Protein AF-A0A838EI82-F1 (afdb_monomer_lite)

Foldseek 3Di:
DPPVVVVVVVVVVVVVVVVVVVVLVVQLVVVLVVLLVVLLVVLVVVCVVVVHDDDPVSSCLNSVLLSVLLVVQLVVLPLSPPVQVVPVVSNVVSSLVSLVRSLVSSQVSNCVSVVHRDDPVVSVSSSPD

pLDDT: mean 81.93, std 7.95, range [59.81, 92.75]

Secondary structure (DSSP, 8-state):
-HHHHHHHHHHHHHHHHHHHHHHHHHHHHHHHHHHHHHHHHHHHHHHHHTT----HHHHHHHHHHHHHHHHHHHHHHTTT-HHHHTSHHHHHHHHHHHHHHHHHHHHHHHHHHHTSPPPHHHHHHHHH-

Radius of gyration: 20.58 Å; chains: 1; bounding box: 43×40×64 Å

Structure (mmCIF, N/CA/C/O backbone):
data_AF-A0A838EI82-F1
#
_entry.id   AF-A0A838EI82-F1
#
loop_
_atom_site.group_PDB
_atom_site.id
_atom_site.type_symbol
_atom_site.label_atom_id
_atom_site.label_alt_id
_atom_site.label_comp_id
_atom_site.label_asym_id
_atom_site.label_entity_id
_atom_site.label_seq_id
_atom_site.pdbx_PDB_ins_code
_atom_site.Cartn_x
_atom_site.Cartn_y
_atom_site.Cartn_z
_atom_site.occupancy
_atom_site.B_iso_or_equiv
_atom_site.auth_seq_id
_atom_site.auth_comp_id
_atom_site.auth_asym_id
_atom_site.auth_atom_id
_atom_site.pdbx_PDB_model_num
ATOM 1 N N . MET A 1 1 ? -25.948 26.285 43.996 1.00 59.81 1 MET A N 1
ATOM 2 C CA . MET A 1 1 ? -24.760 25.406 43.900 1.00 59.81 1 MET A CA 1
ATOM 3 C C . MET A 1 1 ? -24.617 24.794 42.498 1.00 59.81 1 MET A C 1
ATOM 5 O O . MET A 1 1 ? -23.495 24.550 42.087 1.00 59.81 1 MET A O 1
ATOM 9 N N . ASP A 1 2 ? -25.699 24.706 41.714 1.00 65.62 2 ASP A N 1
ATOM 10 C CA . ASP A 1 2 ? -25.776 24.092 40.373 1.00 65.62 2 ASP A CA 1
ATOM 11 C C . ASP A 1 2 ? -24.905 24.636 39.230 1.00 65.62 2 ASP A C 1
ATOM 13 O O . ASP A 1 2 ? -24.479 23.872 38.365 1.00 65.62 2 ASP A O 1
ATOM 17 N N . ILE A 1 3 ? -24.651 25.947 39.149 1.00 66.12 3 ILE A N 1
ATOM 18 C CA . ILE A 1 3 ? -24.026 26.512 37.934 1.00 66.12 3 ILE A CA 1
ATOM 19 C C . ILE A 1 3 ? -22.547 26.111 37.834 1.00 66.12 3 ILE A C 1
ATOM 21 O O . ILE A 1 3 ? -22.063 25.790 36.750 1.00 66.12 3 ILE A O 1
ATOM 25 N N . LYS A 1 4 ? -21.825 26.064 38.960 1.00 68.44 4 LYS A N 1
ATOM 26 C CA . LYS A 1 4 ? -20.389 25.736 38.986 1.00 68.44 4 LYS A CA 1
ATOM 27 C C . LYS A 1 4 ? -20.124 24.264 38.648 1.00 68.44 4 LYS A C 1
ATOM 29 O O . LYS A 1 4 ? -19.148 23.965 37.963 1.00 68.44 4 LYS A O 1
ATOM 34 N N . GLU A 1 5 ? -21.022 23.376 39.065 1.00 67.06 5 GLU A N 1
ATOM 35 C CA . GLU A 1 5 ? -20.968 21.937 38.786 1.00 67.06 5 GLU A CA 1
ATOM 36 C C . GLU A 1 5 ? -21.244 21.662 37.302 1.00 67.06 5 GLU A C 1
ATOM 38 O O . GLU A 1 5 ? -20.398 21.109 36.601 1.00 67.06 5 GLU A O 1
ATOM 43 N N . ARG A 1 6 ? -22.329 22.236 36.762 1.00 65.94 6 ARG A N 1
ATOM 44 C CA . ARG A 1 6 ? -22.697 22.101 35.343 1.00 65.94 6 ARG A CA 1
ATOM 45 C C . ARG A 1 6 ? -21.625 22.646 34.390 1.00 65.94 6 ARG A C 1
ATOM 47 O O . ARG A 1 6 ? -21.412 22.103 33.304 1.00 65.94 6 ARG A O 1
ATOM 54 N N . THR A 1 7 ? -20.933 23.714 34.788 1.00 71.38 7 THR A N 1
ATOM 55 C CA . THR A 1 7 ? -19.839 24.295 33.991 1.00 71.38 7 THR A CA 1
ATOM 56 C C . THR A 1 7 ? -18.594 23.404 34.023 1.00 71.38 7 THR A C 1
ATOM 58 O O . THR A 1 7 ? -17.952 23.215 32.992 1.00 71.38 7 THR A O 1
ATOM 61 N N . SER A 1 8 ? -18.288 22.803 35.177 1.00 72.19 8 SER A N 1
ATOM 62 C CA . SER A 1 8 ? -17.149 21.890 35.343 1.00 72.19 8 SER A CA 1
ATOM 63 C C . SER A 1 8 ? -17.344 20.590 34.558 1.00 72.19 8 SER A C 1
ATOM 65 O O . SER A 1 8 ? -16.423 20.158 33.864 1.00 72.19 8 SER A O 1
ATOM 67 N N . ASP A 1 9 ? -18.559 20.038 34.558 1.00 70.00 9 ASP A N 1
ATOM 68 C CA . ASP A 1 9 ? -18.904 18.849 33.768 1.00 70.00 9 ASP A CA 1
ATOM 69 C C . ASP A 1 9 ? -18.816 19.118 32.264 1.00 70.00 9 ASP A C 1
ATOM 71 O O . ASP A 1 9 ? -18.255 18.323 31.510 1.00 70.00 9 ASP A O 1
ATOM 75 N N . THR A 1 10 ? -19.301 20.279 31.815 1.00 71.19 10 THR A N 1
ATOM 76 C CA . THR A 1 10 ? -19.267 20.658 30.393 1.00 71.19 10 THR A CA 1
ATOM 77 C C . THR A 1 10 ? -17.834 20.867 29.892 1.00 71.19 10 THR A C 1
ATOM 79 O O . THR A 1 10 ? -17.506 20.481 28.767 1.00 71.19 10 THR A O 1
ATOM 82 N N . ILE A 1 11 ? -16.964 21.456 30.720 1.00 72.06 11 ILE A N 1
ATOM 83 C CA . ILE A 1 11 ? -15.546 21.656 30.390 1.00 72.06 11 ILE A CA 1
ATOM 84 C C . ILE A 1 11 ? -14.804 20.315 30.402 1.00 72.06 11 ILE A C 1
ATOM 86 O O . ILE A 1 11 ? -14.135 19.996 29.423 1.00 72.06 11 ILE A O 1
ATOM 90 N N . SER A 1 12 ? -14.980 19.492 31.440 1.00 69.62 12 SER A N 1
ATOM 91 C CA . SER A 1 12 ? -14.361 18.162 31.542 1.00 69.62 12 SER A CA 1
ATOM 92 C C . SER A 1 12 ? -14.740 17.257 30.360 1.00 69.62 12 SER A C 1
ATOM 94 O O . SER A 1 12 ? -13.883 16.624 29.733 1.00 69.62 12 SER A O 1
ATOM 96 N N . HIS A 1 13 ? -16.016 17.271 29.964 1.00 63.19 13 HIS A N 1
ATOM 97 C CA . HIS A 1 13 ? -16.500 16.489 28.830 1.00 63.19 13 HIS A CA 1
ATOM 98 C C . HIS A 1 13 ? -15.952 16.996 27.483 1.00 63.19 13 HIS A C 1
ATOM 100 O O . HIS A 1 13 ? -15.732 16.190 26.578 1.00 63.19 13 HIS A O 1
ATOM 106 N N . ARG A 1 14 ? -15.684 18.303 27.324 1.00 70.75 14 ARG A N 1
ATOM 107 C CA . ARG A 1 14 ? -15.021 18.859 26.124 1.00 70.75 14 ARG A CA 1
ATOM 108 C C . ARG A 1 14 ? -13.531 18.529 26.067 1.00 70.75 14 ARG A C 1
ATOM 110 O O . ARG A 1 14 ? -13.041 18.176 24.997 1.00 70.75 14 ARG A O 1
ATOM 117 N N . THR A 1 15 ? -12.823 18.607 27.190 1.00 69.69 15 THR A N 1
ATOM 118 C CA . THR A 1 15 ? -11.382 18.321 27.243 1.00 69.69 15 THR A CA 1
ATOM 119 C C . THR A 1 15 ? -11.103 16.850 26.933 1.00 69.69 15 THR A C 1
ATOM 121 O O . THR A 1 15 ? -10.288 16.538 26.067 1.00 69.69 15 THR A O 1
ATOM 124 N N . THR A 1 16 ? -11.864 15.940 27.547 1.00 68.62 16 THR A N 1
ATOM 125 C CA . THR A 1 16 ? -11.720 14.489 27.334 1.00 68.62 16 THR A CA 1
ATOM 126 C C . THR A 1 16 ? -12.065 14.057 25.907 1.00 68.62 16 THR A C 1
ATOM 128 O O . THR A 1 16 ? -11.361 13.230 25.325 1.00 68.62 16 THR A O 1
ATOM 131 N N . SER A 1 17 ? -13.108 14.635 25.300 1.00 67.94 17 SER A N 1
ATOM 132 C CA . SER A 1 17 ? -13.490 14.312 23.918 1.00 67.94 17 SER A CA 1
ATOM 133 C C . SER A 1 17 ? -12.526 14.895 22.874 1.00 67.94 17 SER A C 1
ATOM 135 O O . SER A 1 17 ? -12.234 14.215 21.887 1.00 67.94 17 SER A O 1
ATOM 137 N N . GLY A 1 18 ? -11.966 16.088 23.112 1.00 68.12 18 GLY A N 1
ATOM 138 C CA . GLY A 1 18 ? -10.943 16.698 22.253 1.00 68.12 18 GLY A CA 1
ATOM 139 C C . GLY A 1 18 ? -9.612 15.936 22.256 1.00 68.12 18 GLY A C 1
ATOM 140 O O . GLY A 1 18 ? -9.072 15.628 21.190 1.00 68.12 18 GLY A O 1
ATOM 141 N N . GLU A 1 19 ? -9.111 15.544 23.431 1.00 70.31 19 GLU A N 1
ATOM 142 C CA . GLU A 1 19 ? -7.890 14.729 23.541 1.00 70.31 19 GLU A CA 1
ATOM 143 C C . GLU A 1 19 ? -8.076 13.330 22.939 1.00 70.31 19 GLU A C 1
ATOM 145 O O . GLU A 1 19 ? -7.205 12.837 22.217 1.00 70.31 19 GLU A O 1
ATOM 150 N N . GLN A 1 20 ? -9.237 12.698 23.156 1.00 67.38 20 GLN A N 1
ATOM 151 C CA . GLN A 1 20 ? -9.542 11.394 22.560 1.00 67.38 20 GLN A CA 1
ATOM 152 C C . GLN A 1 20 ? -9.684 11.447 21.032 1.00 67.38 20 GLN A C 1
ATOM 154 O O . GLN A 1 20 ? -9.292 10.481 20.367 1.00 67.38 20 GLN A O 1
ATOM 159 N N . GLN A 1 21 ? -10.214 12.540 20.468 1.00 71.31 21 GLN A N 1
ATOM 160 C CA . GLN A 1 21 ? -10.253 12.756 19.017 1.00 71.31 21 GLN A CA 1
ATOM 161 C C . GLN A 1 21 ? -8.853 12.966 18.436 1.00 71.31 21 GLN A C 1
ATOM 163 O O . GLN A 1 21 ? -8.507 12.300 17.459 1.00 71.31 21 GLN A O 1
ATOM 168 N N . SER A 1 22 ? -8.033 13.820 19.056 1.00 71.19 22 SER A N 1
ATOM 169 C CA . SER A 1 22 ? -6.654 14.086 18.620 1.00 71.19 22 SER A CA 1
ATOM 170 C C . SER A 1 22 ? -5.789 12.819 18.652 1.00 71.19 22 SER A C 1
ATOM 172 O O . SER A 1 22 ? -5.135 12.473 17.665 1.00 71.19 22 SER A O 1
ATOM 174 N N . ALA A 1 23 ? -5.880 12.039 19.735 1.00 74.44 23 ALA A N 1
ATOM 175 C CA . ALA A 1 23 ? -5.196 10.752 19.851 1.00 74.44 23 ALA A CA 1
ATOM 176 C C . ALA A 1 23 ? -5.679 9.731 18.802 1.00 74.44 23 ALA A C 1
ATOM 178 O O . ALA A 1 23 ? -4.894 8.925 18.297 1.00 74.44 23 ALA A O 1
ATOM 179 N N . GLY A 1 24 ? -6.969 9.763 18.446 1.00 77.12 24 GLY A N 1
ATOM 180 C CA . GLY A 1 24 ? -7.531 8.946 17.371 1.00 77.12 24 GLY A CA 1
ATOM 181 C C . GLY A 1 24 ? -6.986 9.326 15.993 1.00 77.12 24 GLY A C 1
ATOM 182 O O . GLY A 1 24 ? -6.577 8.443 15.239 1.00 77.12 24 GLY A O 1
ATOM 183 N N . ALA A 1 25 ? -6.935 10.623 15.687 1.00 81.94 25 ALA A N 1
ATOM 184 C CA . ALA A 1 25 ? -6.428 11.143 14.420 1.00 81.94 25 ALA A CA 1
ATOM 185 C C . ALA A 1 25 ? -4.926 10.871 14.249 1.00 81.94 25 ALA A C 1
ATOM 187 O O . ALA A 1 25 ? -4.526 10.312 13.230 1.00 81.94 25 ALA A O 1
ATOM 188 N N . SER A 1 26 ? -4.114 11.165 15.271 1.00 84.75 26 SER A N 1
ATOM 189 C CA . SER A 1 26 ? -2.665 10.904 15.266 1.00 84.75 26 SER A CA 1
ATOM 190 C C . SER A 1 26 ? -2.350 9.432 14.978 1.00 84.75 26 SER A C 1
ATOM 192 O O . SER A 1 26 ? -1.492 9.102 14.160 1.00 84.75 26 SER A O 1
ATOM 194 N N . ARG A 1 27 ? -3.130 8.520 15.564 1.00 84.19 27 ARG A N 1
ATOM 195 C CA . ARG A 1 27 ? -2.990 7.087 15.311 1.00 84.19 27 ARG A CA 1
ATOM 196 C C . ARG A 1 27 ? -3.338 6.686 13.879 1.00 84.19 27 ARG A C 1
ATOM 198 O O . ARG A 1 27 ? -2.642 5.853 13.309 1.00 84.19 27 ARG A O 1
ATOM 205 N N . ILE A 1 28 ? -4.423 7.222 13.317 1.00 85.31 28 ILE A N 1
ATOM 206 C CA . ILE A 1 28 ? -4.812 6.936 11.926 1.00 85.31 28 ILE A CA 1
ATOM 207 C C . ILE A 1 28 ? -3.724 7.435 10.974 1.00 85.31 28 ILE A C 1
ATOM 209 O O . ILE A 1 28 ? -3.344 6.706 10.063 1.00 85.31 28 ILE A O 1
ATOM 213 N N . VAL A 1 29 ? -3.181 8.628 11.229 1.00 87.44 29 VAL A N 1
ATOM 214 C CA . VAL A 1 29 ? -2.062 9.187 10.460 1.00 87.44 29 VAL A CA 1
ATOM 215 C C . VAL A 1 29 ? -0.841 8.273 10.536 1.00 87.44 29 VAL A C 1
ATOM 217 O O . VAL A 1 29 ? -0.271 7.946 9.500 1.00 87.44 29 VAL A O 1
ATOM 220 N N . LEU A 1 30 ? -0.475 7.790 11.726 1.00 88.50 30 LEU A N 1
ATOM 221 C CA . LEU A 1 30 ? 0.661 6.879 11.888 1.00 88.50 30 LEU A CA 1
ATOM 222 C C . LEU A 1 30 ? 0.469 5.560 11.120 1.00 88.50 30 LEU A C 1
ATOM 224 O O . LEU A 1 30 ? 1.400 5.093 10.469 1.00 88.50 30 LEU A O 1
ATOM 228 N N . LEU A 1 31 ? -0.736 4.980 11.168 1.00 87.00 31 LEU A N 1
ATOM 229 C CA . LEU A 1 31 ? -1.070 3.769 10.410 1.00 87.00 31 LEU A CA 1
ATOM 230 C C . LEU A 1 31 ? -0.977 4.014 8.899 1.00 87.00 31 LEU A C 1
ATOM 232 O O . LEU A 1 31 ? -0.339 3.238 8.198 1.00 87.00 31 LEU A O 1
ATOM 236 N N . ALA A 1 32 ? -1.543 5.121 8.415 1.00 88.00 32 ALA A N 1
ATOM 237 C CA . ALA A 1 32 ? -1.499 5.474 7.000 1.00 88.00 32 ALA A CA 1
ATOM 238 C C . ALA A 1 32 ? -0.065 5.719 6.502 1.00 88.00 32 ALA A C 1
ATOM 240 O O . ALA A 1 32 ? 0.288 5.290 5.406 1.00 88.00 32 ALA A O 1
ATOM 241 N N . ILE A 1 33 ? 0.784 6.363 7.311 1.00 90.31 33 ILE A N 1
ATOM 242 C CA . ILE A 1 33 ? 2.208 6.533 6.992 1.00 90.31 33 ILE A CA 1
ATOM 243 C C . ILE A 1 33 ? 2.900 5.168 6.906 1.00 90.31 33 ILE A C 1
ATOM 245 O O . ILE A 1 33 ? 3.655 4.933 5.964 1.00 90.31 33 ILE A O 1
ATOM 249 N N . GLY A 1 34 ? 2.626 4.262 7.850 1.00 90.06 34 GLY A N 1
ATOM 250 C CA . GLY A 1 34 ? 3.154 2.897 7.825 1.00 90.06 34 GLY A CA 1
ATOM 251 C C . GLY A 1 34 ? 2.782 2.152 6.543 1.00 90.06 34 GLY A C 1
ATOM 252 O O . GLY A 1 34 ? 3.663 1.629 5.864 1.00 90.06 34 GLY A O 1
ATOM 253 N N . ASP A 1 35 ? 1.504 2.181 6.165 1.00 90.06 35 ASP A N 1
ATOM 254 C CA . ASP A 1 35 ? 1.015 1.543 4.938 1.00 90.06 35 ASP A CA 1
ATOM 255 C C . ASP A 1 35 ? 1.678 2.142 3.685 1.00 90.06 35 ASP A C 1
ATOM 257 O O . ASP A 1 35 ? 2.127 1.416 2.797 1.00 90.06 35 ASP A O 1
ATOM 261 N N . ALA A 1 36 ? 1.813 3.472 3.621 1.00 91.31 36 ALA A N 1
ATOM 262 C CA . ALA A 1 36 ? 2.484 4.145 2.510 1.00 91.31 36 ALA A CA 1
ATOM 263 C C . ALA A 1 36 ? 3.963 3.733 2.385 1.00 91.31 36 ALA A C 1
ATOM 265 O O . ALA A 1 36 ? 4.450 3.511 1.274 1.00 91.31 36 ALA A O 1
ATOM 266 N N . LEU A 1 37 ? 4.670 3.586 3.512 1.00 92.75 37 LEU A N 1
ATOM 267 C CA . LEU A 1 37 ? 6.057 3.113 3.526 1.00 92.75 37 LEU A CA 1
ATOM 268 C C . LEU A 1 37 ? 6.180 1.681 2.996 1.00 92.75 37 LEU A C 1
ATOM 270 O O . LEU A 1 37 ? 7.115 1.405 2.245 1.00 92.75 37 LEU A O 1
ATOM 274 N N . VAL A 1 38 ? 5.235 0.794 3.323 1.00 91.88 38 VAL A N 1
ATOM 275 C CA . VAL A 1 38 ? 5.216 -0.582 2.798 1.00 91.88 38 VAL A CA 1
ATOM 276 C C . VAL A 1 38 ? 5.146 -0.578 1.268 1.00 91.88 38 VAL A C 1
ATOM 278 O O . VAL A 1 38 ? 5.948 -1.254 0.624 1.00 91.88 38 VAL A O 1
ATOM 281 N N . PHE A 1 39 ? 4.282 0.246 0.665 1.00 91.19 39 PHE A N 1
ATOM 282 C CA . PHE A 1 39 ? 4.196 0.344 -0.798 1.00 91.19 39 PHE A CA 1
ATOM 283 C C . PHE A 1 39 ? 5.453 0.930 -1.447 1.00 91.19 39 PHE A C 1
ATOM 285 O O . PHE A 1 39 ? 5.849 0.488 -2.527 1.00 91.19 39 PHE A O 1
ATOM 292 N N . ILE A 1 40 ? 6.111 1.894 -0.797 1.00 91.81 40 ILE A N 1
ATOM 293 C CA . ILE A 1 40 ? 7.394 2.432 -1.270 1.00 91.81 40 ILE A CA 1
ATOM 294 C C . ILE A 1 40 ? 8.471 1.341 -1.238 1.00 91.81 40 ILE A C 1
ATOM 296 O O . ILE A 1 40 ? 9.194 1.171 -2.220 1.00 91.81 40 ILE A O 1
ATOM 300 N N . ILE A 1 41 ? 8.564 0.579 -0.144 1.00 91.25 41 ILE A N 1
ATOM 301 C CA . ILE A 1 41 ? 9.523 -0.526 -0.009 1.00 91.25 41 ILE A CA 1
ATOM 302 C C . ILE A 1 41 ? 9.261 -1.587 -1.083 1.00 91.25 41 ILE A C 1
ATOM 304 O O . ILE A 1 41 ? 10.192 -1.975 -1.790 1.00 91.25 41 ILE A O 1
ATOM 308 N N . PHE A 1 42 ? 8.002 -1.995 -1.264 1.00 88.88 42 PHE A N 1
ATOM 309 C CA . PHE A 1 42 ? 7.588 -2.922 -2.318 1.00 88.88 42 PHE A CA 1
ATOM 310 C C . PHE A 1 42 ? 8.022 -2.436 -3.712 1.00 88.88 42 PHE A C 1
ATOM 312 O O . PHE A 1 42 ? 8.652 -3.185 -4.463 1.00 88.88 42 PHE A O 1
ATOM 319 N N . ALA A 1 43 ? 7.765 -1.165 -4.039 1.00 88.56 43 ALA A N 1
ATOM 320 C CA . ALA A 1 43 ? 8.157 -0.574 -5.316 1.00 88.56 43 ALA A CA 1
ATOM 321 C C . ALA A 1 43 ? 9.681 -0.571 -5.516 1.00 88.56 43 ALA A C 1
ATOM 323 O O . ALA A 1 43 ? 10.161 -0.971 -6.576 1.00 88.56 43 ALA A O 1
ATOM 324 N N . VAL A 1 44 ? 10.454 -0.182 -4.496 1.00 89.25 44 VAL A N 1
ATOM 325 C CA . VAL A 1 44 ? 11.926 -0.180 -4.558 1.00 89.25 44 VAL A CA 1
ATOM 326 C C . VAL A 1 44 ? 12.476 -1.591 -4.771 1.00 89.25 44 VAL A C 1
ATOM 328 O O . VAL A 1 44 ? 13.365 -1.772 -5.607 1.00 89.25 44 VAL A O 1
ATOM 331 N N . ILE A 1 45 ? 11.946 -2.591 -4.055 1.00 88.38 45 ILE A N 1
ATOM 332 C CA . ILE A 1 45 ? 12.346 -3.997 -4.211 1.00 88.38 45 ILE A CA 1
ATOM 333 C C . ILE A 1 45 ? 12.036 -4.475 -5.634 1.00 88.38 45 ILE A C 1
ATOM 335 O O . ILE A 1 45 ? 12.924 -4.999 -6.309 1.00 88.38 45 ILE A O 1
ATOM 339 N N . GLY A 1 46 ? 10.818 -4.237 -6.129 1.00 83.44 46 GLY A N 1
ATOM 340 C CA . GLY A 1 46 ? 10.422 -4.621 -7.485 1.00 83.44 46 GLY A CA 1
ATOM 341 C C . GLY A 1 46 ? 11.302 -3.973 -8.559 1.00 83.44 46 GLY A C 1
ATOM 342 O O . GLY A 1 46 ? 11.797 -4.649 -9.462 1.00 83.44 46 GLY A O 1
ATOM 343 N N . MET A 1 47 ? 11.576 -2.676 -8.431 1.00 86.31 47 MET A N 1
ATOM 344 C CA . MET A 1 47 ? 12.420 -1.939 -9.375 1.00 86.31 47 MET A CA 1
ATOM 345 C C . MET A 1 47 ? 13.879 -2.410 -9.374 1.00 86.31 47 MET A C 1
ATOM 347 O O . MET A 1 47 ? 14.469 -2.548 -10.449 1.00 86.31 47 MET A O 1
ATOM 351 N N . ARG A 1 48 ? 14.455 -2.703 -8.196 1.00 85.94 48 ARG A N 1
ATOM 352 C CA . ARG A 1 48 ? 15.800 -3.299 -8.074 1.00 85.94 48 ARG A CA 1
ATOM 353 C C . ARG A 1 48 ? 15.875 -4.633 -8.811 1.00 85.94 48 ARG A C 1
ATOM 355 O O . ARG A 1 48 ? 16.821 -4.845 -9.569 1.00 85.94 48 ARG A O 1
ATOM 362 N N . SER A 1 49 ? 14.872 -5.490 -8.631 1.00 82.69 49 SER A N 1
ATOM 363 C CA . SER A 1 49 ? 14.795 -6.804 -9.280 1.00 82.69 49 SER A CA 1
ATOM 364 C C . SER A 1 49 ? 14.731 -6.706 -10.805 1.00 82.69 49 SER A C 1
ATOM 366 O O . SER A 1 49 ? 15.346 -7.511 -11.501 1.00 82.69 49 SER A O 1
ATOM 368 N N . HIS A 1 50 ? 14.060 -5.683 -11.338 1.00 77.25 50 HIS A N 1
ATOM 369 C CA . HIS A 1 50 ? 13.957 -5.442 -12.780 1.00 77.25 50 HIS A CA 1
ATOM 370 C C . HIS A 1 50 ? 15.082 -4.562 -13.362 1.00 77.25 50 HIS A C 1
ATOM 372 O O . HIS A 1 50 ? 15.025 -4.218 -14.540 1.00 77.25 50 HIS A O 1
ATOM 378 N N . LYS A 1 51 ? 16.110 -4.204 -12.572 1.00 79.81 51 LYS A N 1
ATOM 379 C CA . LYS A 1 51 ? 17.208 -3.290 -12.965 1.00 79.81 51 LYS A CA 1
ATOM 380 C C . LYS A 1 51 ? 16.716 -1.945 -13.528 1.00 79.81 51 LYS A C 1
ATOM 382 O O . LYS A 1 51 ? 17.389 -1.322 -14.347 1.00 79.81 51 LYS A O 1
ATOM 387 N N . VAL A 1 52 ? 15.549 -1.492 -13.075 1.00 76.25 52 VAL A N 1
ATOM 388 C CA . VAL A 1 52 ? 14.981 -0.190 -13.439 1.00 76.25 52 VAL A CA 1
ATOM 389 C C . VAL A 1 52 ? 15.690 0.900 -12.631 1.00 76.25 52 VAL A C 1
ATOM 391 O O . VAL A 1 52 ? 16.038 0.695 -11.466 1.00 76.25 52 VAL A O 1
ATOM 394 N N . GLY A 1 53 ? 15.923 2.065 -13.241 1.00 81.62 53 GLY A N 1
ATOM 395 C CA . GLY A 1 53 ? 16.556 3.199 -12.568 1.00 81.62 53 GLY A CA 1
ATOM 396 C C . GLY A 1 53 ? 15.745 3.673 -11.359 1.00 81.62 53 GLY A C 1
ATOM 397 O O . GLY A 1 53 ? 14.552 3.931 -11.474 1.00 81.62 53 GLY A O 1
ATOM 398 N N . LEU A 1 54 ? 16.394 3.809 -10.201 1.00 86.31 54 LEU A N 1
ATOM 399 C CA . LEU A 1 54 ? 15.760 4.259 -8.961 1.00 86.31 54 LEU A CA 1
ATOM 400 C C . LEU A 1 54 ? 15.800 5.783 -8.856 1.00 86.31 54 LEU A C 1
ATOM 402 O O . LEU A 1 54 ? 16.718 6.355 -8.270 1.00 86.31 54 LEU A O 1
ATOM 406 N N . THR A 1 55 ? 14.791 6.441 -9.413 1.00 90.75 55 THR A N 1
ATOM 407 C CA . THR A 1 55 ? 14.547 7.869 -9.169 1.00 90.75 55 THR A CA 1
ATOM 408 C C . THR A 1 55 ? 13.326 8.042 -8.269 1.00 90.75 55 THR A C 1
ATOM 410 O O . THR A 1 55 ? 12.397 7.233 -8.321 1.00 90.75 55 THR A O 1
ATOM 413 N N . VAL A 1 56 ? 13.290 9.105 -7.457 1.00 88.56 56 VAL A N 1
ATOM 414 C CA . VAL A 1 56 ? 12.129 9.397 -6.593 1.00 88.56 56 VAL A CA 1
ATOM 415 C C . VAL A 1 56 ? 10.808 9.406 -7.387 1.00 88.56 56 VAL A C 1
ATOM 417 O O . VAL A 1 56 ? 9.881 8.714 -6.965 1.00 88.56 56 VAL A O 1
ATOM 420 N N . PRO A 1 57 ? 10.707 10.065 -8.563 1.00 89.06 57 PRO A N 1
ATOM 421 C CA . PRO A 1 57 ? 9.482 10.030 -9.365 1.00 89.06 57 PRO A CA 1
ATOM 422 C C . PRO A 1 57 ? 9.082 8.618 -9.809 1.00 89.06 57 PRO A C 1
ATOM 424 O O . PRO A 1 57 ? 7.913 8.259 -9.711 1.00 89.06 57 PRO A O 1
ATOM 427 N N . SER A 1 58 ? 10.042 7.794 -10.237 1.00 86.00 58 SER A N 1
ATOM 428 C CA . SER A 1 58 ? 9.759 6.430 -10.710 1.00 86.00 58 SER A CA 1
ATOM 429 C C . SER A 1 58 ? 9.282 5.485 -9.600 1.00 86.00 58 SER A C 1
ATOM 431 O O . SER A 1 58 ? 8.380 4.674 -9.819 1.00 86.00 58 SER A O 1
ATOM 433 N N . VAL A 1 59 ? 9.825 5.628 -8.385 1.00 90.12 59 VAL A N 1
ATOM 434 C CA . VAL A 1 59 ? 9.370 4.869 -7.210 1.00 90.12 59 VAL A CA 1
ATOM 435 C C . VAL A 1 59 ? 7.942 5.269 -6.854 1.00 90.12 59 VAL A C 1
ATOM 437 O O . VAL A 1 59 ? 7.097 4.399 -6.654 1.00 90.12 59 VAL A O 1
ATOM 440 N N . LEU A 1 60 ? 7.649 6.573 -6.834 1.00 90.81 60 LEU A N 1
ATOM 441 C CA . LEU A 1 60 ? 6.305 7.073 -6.546 1.00 90.81 60 LEU A CA 1
ATOM 442 C C . LEU A 1 60 ? 5.290 6.630 -7.603 1.00 90.81 60 LEU A C 1
ATOM 444 O O . LEU A 1 60 ? 4.218 6.161 -7.237 1.00 90.81 60 LEU A O 1
ATOM 448 N N . GLN A 1 61 ? 5.631 6.699 -8.892 1.00 88.38 61 GLN A N 1
ATOM 449 C CA . GLN A 1 61 ? 4.773 6.200 -9.974 1.00 88.38 61 GLN A CA 1
ATOM 450 C C . GLN A 1 61 ? 4.502 4.696 -9.855 1.00 88.38 61 GLN A C 1
ATOM 452 O O . GLN A 1 61 ? 3.389 4.252 -10.118 1.00 88.38 61 GLN A O 1
ATOM 457 N N . THR A 1 62 ? 5.493 3.914 -9.420 1.00 86.44 62 THR A N 1
ATOM 458 C CA . THR A 1 62 ? 5.340 2.463 -9.242 1.00 86.44 62 THR A CA 1
ATOM 459 C C . THR A 1 62 ? 4.499 2.121 -8.009 1.00 86.44 62 THR A C 1
ATOM 461 O O . THR A 1 62 ? 3.688 1.197 -8.058 1.00 86.44 62 THR A O 1
ATOM 464 N N . ALA A 1 63 ? 4.661 2.861 -6.910 1.00 89.94 63 ALA A N 1
ATOM 465 C CA . ALA A 1 63 ? 3.931 2.638 -5.662 1.00 89.94 63 ALA A CA 1
ATOM 466 C C . ALA A 1 63 ? 2.486 3.169 -5.703 1.00 89.94 63 ALA A C 1
ATOM 468 O O . ALA A 1 63 ? 1.593 2.578 -5.091 1.00 89.94 63 ALA A O 1
ATOM 469 N N . ALA A 1 64 ? 2.246 4.276 -6.419 1.00 90.56 64 ALA A N 1
ATOM 470 C CA . ALA A 1 64 ? 0.986 5.016 -6.389 1.00 90.56 64 ALA A CA 1
ATOM 471 C C . ALA A 1 64 ? -0.262 4.167 -6.692 1.00 90.56 64 ALA A C 1
ATOM 473 O O . ALA A 1 64 ? -1.211 4.265 -5.917 1.00 90.56 64 ALA A O 1
ATOM 474 N N . PRO A 1 65 ? -0.303 3.302 -7.725 1.00 86.06 65 PRO A N 1
ATOM 475 C CA . PRO A 1 65 ? -1.500 2.515 -8.025 1.00 86.06 65 PRO A CA 1
ATOM 476 C C . PRO A 1 65 ? -1.932 1.612 -6.860 1.00 86.06 65 PRO A C 1
ATOM 478 O O . PRO A 1 65 ? -3.122 1.495 -6.567 1.00 86.06 65 PRO A O 1
ATOM 481 N N . PHE A 1 66 ? -0.966 1.015 -6.157 1.00 87.88 66 PHE A N 1
ATOM 482 C CA . PHE A 1 66 ? -1.220 0.124 -5.022 1.00 87.88 66 PHE A CA 1
ATOM 483 C C . PHE A 1 66 ? -1.617 0.896 -3.772 1.00 87.88 66 PHE A C 1
ATOM 485 O O . PHE A 1 66 ? -2.600 0.543 -3.123 1.00 87.88 66 PHE A O 1
ATOM 492 N N . ALA A 1 67 ? -0.912 1.993 -3.484 1.00 89.00 67 ALA A N 1
ATOM 493 C CA . ALA A 1 67 ? -1.257 2.874 -2.377 1.00 89.00 67 ALA A CA 1
ATOM 494 C C . ALA A 1 67 ? -2.671 3.455 -2.549 1.00 89.00 67 ALA A C 1
ATOM 496 O O . ALA 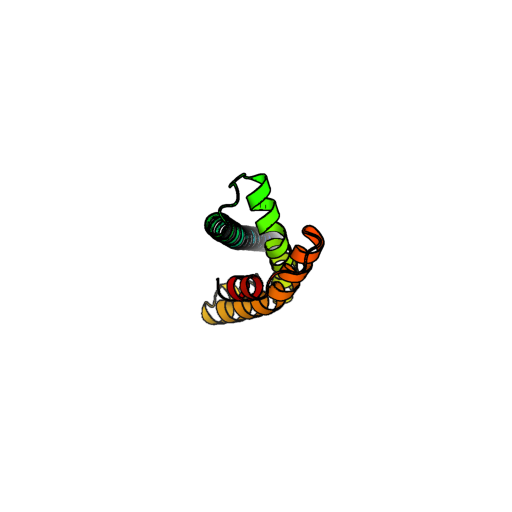A 1 67 ? -3.469 3.422 -1.616 1.00 89.00 67 ALA A O 1
ATOM 497 N N . ILE A 1 68 ? -3.021 3.921 -3.754 1.00 89.31 68 ILE A N 1
ATOM 498 C CA . ILE A 1 68 ? -4.361 4.434 -4.068 1.00 89.31 68 ILE A CA 1
ATOM 499 C C . ILE A 1 68 ? -5.410 3.334 -3.875 1.00 89.31 68 ILE A C 1
ATOM 501 O O . ILE A 1 68 ? -6.396 3.557 -3.174 1.00 89.31 68 ILE A O 1
ATOM 505 N N . GLY A 1 69 ? -5.190 2.136 -4.428 1.00 85.00 69 GLY A N 1
ATOM 506 C CA . GLY A 1 69 ? -6.104 1.005 -4.240 1.00 85.00 69 GLY A CA 1
ATOM 507 C C . GLY A 1 69 ? -6.318 0.664 -2.761 1.00 85.00 69 GLY A C 1
ATOM 508 O O . GLY A 1 69 ? -7.455 0.500 -2.314 1.00 85.00 69 GLY A O 1
ATOM 509 N N . TRP A 1 70 ? -5.241 0.644 -1.975 1.00 88.00 70 TRP A N 1
ATOM 510 C CA . TRP A 1 70 ? -5.294 0.403 -0.537 1.00 88.00 70 TRP A CA 1
ATOM 511 C C . TRP A 1 70 ? -6.075 1.473 0.222 1.00 88.00 70 TRP A C 1
ATOM 513 O O . TRP A 1 70 ? -6.964 1.137 1.006 1.00 88.00 70 TRP A O 1
ATOM 523 N N . PHE A 1 71 ? -5.786 2.756 -0.004 1.00 89.44 71 PHE A N 1
ATOM 524 C CA . PHE A 1 71 ? -6.457 3.849 0.706 1.00 89.44 71 PHE A CA 1
ATOM 525 C C . PHE A 1 71 ? -7.911 4.043 0.277 1.00 89.44 71 PHE A C 1
ATOM 527 O O . PHE A 1 71 ? -8.708 4.538 1.072 1.00 89.44 71 PHE A O 1
ATOM 534 N N . ILE A 1 72 ? -8.285 3.600 -0.925 1.00 87.25 72 ILE A N 1
ATOM 535 C CA . ILE A 1 72 ? -9.691 3.512 -1.322 1.00 87.25 72 ILE A CA 1
ATOM 536 C C . ILE A 1 72 ? -10.380 2.394 -0.540 1.00 87.25 72 ILE A C 1
ATOM 538 O O . ILE A 1 72 ? -11.428 2.637 0.038 1.00 87.25 72 ILE A O 1
ATOM 542 N N . VAL A 1 73 ? -9.815 1.186 -0.477 1.00 83.62 73 VAL A N 1
ATOM 543 C CA . VAL A 1 73 ? -10.503 -0.005 0.063 1.00 83.62 73 VAL A CA 1
ATOM 544 C C . VAL A 1 73 ? -10.494 -0.076 1.596 1.00 83.62 73 VAL A C 1
ATOM 546 O O . VAL A 1 73 ? -11.511 -0.394 2.223 1.00 83.62 73 VAL A O 1
ATOM 549 N N . SER A 1 74 ? -9.355 0.211 2.222 1.00 81.94 74 SER A N 1
ATOM 550 C CA . SER A 1 74 ? -9.115 -0.018 3.655 1.00 81.94 74 SER A CA 1
ATOM 551 C C . SER A 1 74 ? -10.082 0.712 4.612 1.00 81.94 74 SER A C 1
ATOM 553 O O . SER A 1 74 ? -10.456 0.110 5.633 1.00 81.94 74 SER A O 1
ATOM 555 N N . PRO A 1 75 ? -10.596 1.931 4.324 1.00 81.38 75 PRO A N 1
ATOM 556 C CA . PRO A 1 75 ? -11.608 2.568 5.166 1.00 81.38 75 PRO A CA 1
ATOM 557 C C . PRO A 1 75 ? -12.952 1.827 5.145 1.00 81.38 75 PRO A C 1
ATOM 559 O O . PRO A 1 75 ? -13.574 1.672 6.201 1.00 81.38 75 PRO A O 1
ATOM 562 N N . PHE A 1 76 ? -13.380 1.310 3.984 1.00 79.44 76 PHE A N 1
ATOM 563 C CA . PHE A 1 76 ? -14.661 0.604 3.840 1.00 79.44 76 PHE A CA 1
ATOM 564 C C . PHE A 1 76 ? -14.661 -0.740 4.575 1.00 79.44 76 PHE A C 1
ATOM 566 O O . PHE A 1 76 ? -15.633 -1.084 5.250 1.00 79.44 76 PHE A O 1
ATOM 573 N N . VAL A 1 77 ? -13.537 -1.460 4.548 1.00 76.38 77 VAL A N 1
ATOM 574 C CA . VAL A 1 77 ? -13.349 -2.719 5.300 1.00 76.38 77 VAL A CA 1
ATOM 575 C C . VAL A 1 77 ? -13.146 -2.454 6.808 1.00 76.38 77 VAL A C 1
ATOM 577 O O . VAL A 1 77 ? -13.315 -3.324 7.676 1.00 76.38 77 VAL A O 1
ATOM 580 N N . GLY A 1 78 ? -12.866 -1.201 7.168 1.00 76.00 78 GLY A N 1
ATOM 581 C CA . GLY A 1 78 ? -12.717 -0.750 8.543 1.00 76.00 78 GLY A CA 1
ATOM 582 C C . GLY A 1 78 ? -11.359 -1.085 9.149 1.00 76.00 78 GLY A C 1
ATOM 583 O O . GLY A 1 78 ? -11.294 -1.276 10.365 1.00 76.00 78 GLY A O 1
ATOM 584 N N . ALA A 1 79 ? -10.300 -1.142 8.338 1.00 74.44 79 ALA A N 1
ATOM 585 C CA . ALA A 1 79 ? -8.931 -1.393 8.792 1.00 74.44 79 ALA A CA 1
ATOM 586 C C . ALA A 1 79 ? -8.470 -0.363 9.844 1.00 74.44 79 ALA A C 1
ATOM 588 O O . ALA A 1 79 ? -7.811 -0.717 10.817 1.00 74.44 79 ALA A O 1
ATOM 589 N N . PHE A 1 80 ? -8.931 0.888 9.738 1.00 76.44 80 PHE A N 1
ATOM 590 C CA . P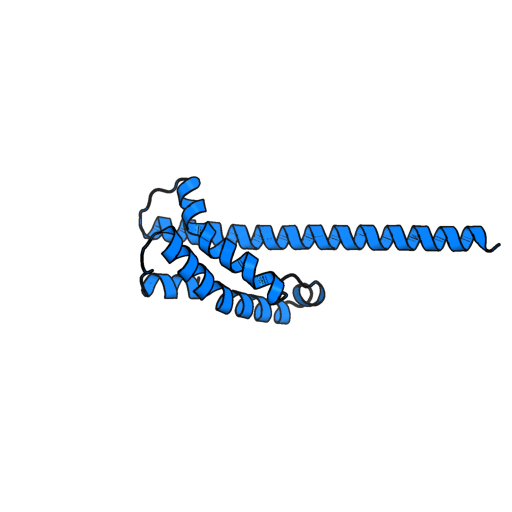HE A 1 80 ? -8.581 1.969 10.669 1.00 76.44 80 PHE A CA 1
ATOM 591 C C . PHE A 1 80 ? -9.463 2.052 11.931 1.00 76.44 80 PHE A C 1
ATOM 593 O O . PHE A 1 80 ? -9.284 2.941 12.766 1.00 76.44 80 PHE A O 1
ATOM 600 N N . ARG A 1 81 ? -10.436 1.147 12.129 1.00 76.56 81 ARG A N 1
ATOM 601 C CA . ARG A 1 81 ? -11.362 1.235 13.276 1.00 76.56 81 ARG A CA 1
ATOM 602 C C . ARG A 1 81 ? -10.635 0.976 14.598 1.00 76.56 81 ARG A C 1
ATOM 604 O O . ARG A 1 81 ? -9.972 -0.046 14.773 1.00 76.56 81 ARG A O 1
ATOM 611 N N . ARG A 1 82 ? -10.840 1.858 15.588 1.00 68.25 82 ARG A N 1
ATOM 612 C CA . ARG A 1 82 ? -10.144 1.815 16.891 1.00 68.25 82 ARG A CA 1
ATOM 613 C C . ARG A 1 82 ? -10.315 0.494 17.652 1.00 68.25 82 ARG A C 1
ATOM 615 O O . ARG A 1 82 ? -9.344 0.008 18.218 1.00 68.25 82 ARG A O 1
ATOM 622 N N . LYS A 1 83 ? -11.513 -0.104 17.601 1.00 68.31 83 LYS A N 1
ATOM 623 C CA . LYS A 1 83 ? -11.861 -1.397 18.235 1.00 68.31 83 LYS A CA 1
ATOM 624 C C . LYS A 1 83 ? -11.101 -2.600 17.650 1.00 68.31 83 LYS A C 1
ATOM 626 O O . LYS A 1 83 ? -11.083 -3.668 18.250 1.00 68.31 83 LYS A O 1
ATOM 631 N N . ILE A 1 84 ? -10.533 -2.442 16.458 1.00 70.50 84 ILE A N 1
ATOM 632 C CA . ILE A 1 84 ? -9.931 -3.524 15.670 1.00 70.50 84 ILE A CA 1
ATOM 633 C C . ILE A 1 84 ? -8.427 -3.475 15.793 1.00 70.50 84 ILE A C 1
ATOM 635 O O . ILE A 1 84 ? -7.796 -4.463 16.128 1.00 70.50 84 ILE A O 1
ATOM 639 N N . THR A 1 85 ? -7.877 -2.286 15.618 1.00 70.94 85 THR A N 1
ATOM 640 C CA . THR A 1 85 ? -6.451 -2.003 15.754 1.00 70.94 85 THR A CA 1
ATOM 641 C C . THR A 1 85 ? -5.947 -2.170 17.197 1.00 70.94 85 THR A C 1
ATOM 643 O O . THR A 1 85 ? -4.747 -2.144 17.428 1.00 70.94 85 THR A O 1
ATOM 646 N N . SER A 1 86 ? -6.834 -2.304 18.195 1.00 74.38 86 SER A N 1
ATOM 647 C CA . SER A 1 86 ? -6.478 -2.693 19.573 1.00 74.38 86 SER A CA 1
ATOM 648 C C . SER A 1 86 ? -6.469 -4.211 19.811 1.00 74.38 86 SER A C 1
ATOM 650 O O . SER A 1 86 ? -6.122 -4.648 20.904 1.00 74.38 86 SER A O 1
ATOM 652 N N . GLN A 1 87 ? -6.863 -5.020 18.820 1.00 81.38 87 GLN A N 1
ATOM 653 C CA . GLN A 1 87 ? -6.921 -6.482 18.898 1.00 81.38 87 GLN A CA 1
ATOM 654 C C . GLN A 1 87 ? -6.109 -7.083 17.741 1.00 81.38 87 GLN A C 1
ATOM 656 O O . GLN A 1 87 ? -6.648 -7.212 16.638 1.00 81.38 87 GLN A O 1
ATOM 661 N N . PRO A 1 88 ? -4.845 -7.488 17.971 1.00 76.88 88 PRO A N 1
ATOM 662 C CA . PRO A 1 88 ? -3.923 -7.895 16.906 1.00 76.88 88 PRO A CA 1
ATOM 663 C C . PRO A 1 88 ? -4.495 -8.944 15.941 1.00 76.88 88 PRO A C 1
ATOM 665 O O . PRO A 1 88 ? -4.386 -8.784 14.730 1.00 76.88 88 PRO A O 1
ATOM 668 N N . GLY A 1 89 ? -5.197 -9.964 16.452 1.00 79.19 89 GLY A N 1
ATOM 669 C CA . GLY A 1 89 ? -5.793 -11.012 15.612 1.00 79.19 89 GLY A CA 1
ATOM 670 C C . GLY A 1 89 ? -6.979 -10.552 14.751 1.00 79.19 89 GLY A C 1
ATOM 671 O O . GLY A 1 89 ? -7.170 -11.039 13.642 1.00 79.19 89 GLY A O 1
ATOM 672 N N . LYS A 1 90 ? -7.783 -9.588 15.220 1.00 76.62 90 LYS A N 1
ATOM 673 C CA . LYS A 1 90 ? -8.868 -9.019 14.395 1.00 76.62 90 LYS A CA 1
ATOM 674 C C . LYS A 1 90 ? -8.333 -8.003 13.399 1.00 76.62 90 LYS A C 1
ATOM 676 O O . LYS A 1 90 ? -8.890 -7.877 12.312 1.00 76.62 90 LYS A O 1
ATOM 681 N N . MET A 1 91 ? -7.278 -7.288 13.780 1.00 81.00 91 MET A N 1
ATOM 682 C CA . MET A 1 91 ? -6.557 -6.385 12.895 1.00 81.00 91 MET A CA 1
ATOM 683 C C . MET A 1 91 ? -5.970 -7.145 11.711 1.00 81.00 91 MET A C 1
ATOM 685 O O . MET A 1 91 ? -6.299 -6.794 10.585 1.00 81.00 91 MET A O 1
ATOM 689 N N . SER A 1 92 ? -5.213 -8.220 11.945 1.00 81.19 92 SER A N 1
ATOM 690 C CA . SER A 1 92 ? -4.593 -8.994 10.863 1.00 81.19 92 SER A CA 1
ATOM 691 C C . SER A 1 92 ? -5.622 -9.528 9.866 1.00 81.19 92 SER A C 1
ATOM 693 O O . SER A 1 92 ? -5.457 -9.334 8.667 1.00 81.19 92 SER A O 1
ATOM 695 N N . LEU A 1 93 ? -6.734 -10.101 10.341 1.00 82.62 93 LEU A N 1
ATOM 696 C CA . LEU A 1 93 ? -7.790 -10.607 9.462 1.00 82.62 93 LEU A CA 1
ATOM 697 C C . LEU A 1 93 ? -8.403 -9.498 8.592 1.00 82.62 93 LEU A C 1
ATOM 699 O O . LEU A 1 93 ? -8.646 -9.699 7.404 1.00 82.62 93 LEU A O 1
ATOM 703 N N . ARG A 1 94 ? -8.641 -8.312 9.166 1.00 81.69 94 ARG A N 1
ATOM 704 C CA . ARG A 1 94 ? -9.180 -7.159 8.423 1.00 81.69 94 ARG A CA 1
ATOM 705 C C . ARG A 1 94 ? -8.175 -6.589 7.432 1.00 81.69 94 ARG A C 1
ATOM 707 O O . ARG A 1 94 ? -8.583 -6.188 6.344 1.00 81.69 94 ARG A O 1
ATOM 714 N N . THR A 1 95 ? -6.896 -6.567 7.792 1.00 82.69 95 THR A N 1
ATOM 715 C CA . THR A 1 95 ? -5.800 -6.164 6.907 1.00 82.69 95 THR A CA 1
ATOM 716 C C . THR A 1 95 ? -5.701 -7.120 5.724 1.00 82.69 95 THR A C 1
ATOM 718 O O . THR A 1 95 ? -5.728 -6.655 4.592 1.00 82.69 95 THR A O 1
ATOM 721 N N . VAL A 1 96 ? -5.707 -8.437 5.959 1.00 86.69 96 VAL A N 1
ATOM 722 C CA . VAL A 1 96 ? -5.694 -9.455 4.892 1.00 86.69 96 VAL A CA 1
ATOM 723 C C . VAL A 1 96 ? -6.916 -9.318 3.986 1.00 86.69 96 VAL A C 1
ATOM 725 O O . VAL A 1 96 ? -6.782 -9.340 2.768 1.00 86.69 96 VAL A O 1
ATOM 728 N N . LEU A 1 97 ? -8.110 -9.114 4.548 1.00 86.12 97 LEU A N 1
ATOM 729 C CA . LEU A 1 97 ? -9.314 -8.940 3.733 1.00 86.12 97 LEU A CA 1
ATOM 730 C C . LEU A 1 97 ? -9.261 -7.651 2.896 1.00 86.12 97 LEU A C 1
ATOM 732 O O . LEU A 1 97 ? -9.636 -7.657 1.727 1.00 86.12 97 LEU A O 1
ATOM 736 N N . SER A 1 98 ? -8.755 -6.560 3.480 1.00 84.50 98 SER A N 1
ATOM 737 C CA . SER A 1 98 ? -8.529 -5.300 2.758 1.00 84.50 98 SER A CA 1
ATOM 738 C C . SER A 1 98 ? -7.499 -5.482 1.646 1.00 84.50 98 SER A C 1
ATOM 740 O O . SER A 1 98 ? -7.704 -4.974 0.551 1.00 84.50 98 SER A O 1
ATOM 742 N N . TRP A 1 99 ? -6.437 -6.247 1.904 1.00 86.75 99 TRP A N 1
ATOM 743 C CA . TRP A 1 99 ? -5.376 -6.555 0.949 1.00 86.75 99 TRP A CA 1
ATOM 744 C C . TRP A 1 99 ? -5.898 -7.343 -0.246 1.00 86.75 99 TRP A C 1
ATOM 746 O O . TRP A 1 99 ? -5.688 -6.934 -1.381 1.00 86.75 99 TRP A O 1
ATOM 756 N N . LEU A 1 100 ? -6.659 -8.413 -0.000 1.00 89.44 100 LEU A N 1
ATOM 757 C CA . LEU A 1 100 ? -7.235 -9.246 -1.059 1.00 89.44 100 LEU A CA 1
ATOM 758 C C . LEU A 1 100 ? -8.175 -8.466 -1.986 1.00 89.44 100 LEU A C 1
ATOM 760 O O . LEU A 1 100 ? -8.241 -8.769 -3.173 1.00 89.44 100 LEU A O 1
ATOM 764 N N . ILE A 1 101 ? -8.886 -7.461 -1.463 1.00 87.69 101 ILE A N 1
ATOM 765 C CA . ILE A 1 101 ? -9.771 -6.597 -2.259 1.00 87.69 101 ILE A CA 1
ATOM 766 C C . ILE A 1 101 ? -8.976 -5.475 -2.944 1.00 87.69 101 ILE A C 1
ATOM 768 O O . ILE A 1 101 ? -9.239 -5.148 -4.099 1.00 87.69 101 ILE A O 1
ATOM 772 N N . ALA A 1 102 ? -7.994 -4.885 -2.260 1.00 83.69 102 ALA A N 1
ATOM 773 C CA . ALA A 1 102 ? -7.152 -3.826 -2.810 1.00 83.69 102 ALA A CA 1
ATOM 774 C C . ALA A 1 102 ? -6.215 -4.334 -3.913 1.00 83.69 102 ALA A C 1
ATOM 776 O O . ALA A 1 102 ? -5.917 -3.589 -4.841 1.00 83.69 102 ALA A O 1
ATOM 777 N N . TRP A 1 103 ? -5.781 -5.593 -3.847 1.00 89.50 103 TRP A N 1
ATOM 778 C CA . TRP A 1 103 ? -4.874 -6.213 -4.810 1.00 89.50 103 TRP A CA 1
ATOM 779 C C . TRP A 1 103 ? -5.373 -6.143 -6.267 1.00 89.50 103 TRP A C 1
ATOM 781 O O . TRP A 1 103 ? -4.672 -5.548 -7.091 1.00 89.50 103 TRP A O 1
ATOM 791 N N . PRO A 1 104 ? -6.577 -6.641 -6.624 1.00 88.75 104 PRO A N 1
ATOM 792 C CA . PRO A 1 104 ? -7.087 -6.508 -7.987 1.00 88.75 104 PRO A CA 1
ATOM 793 C C . PRO A 1 104 ? -7.308 -5.041 -8.379 1.00 88.75 104 PRO A C 1
ATOM 795 O O . PRO A 1 104 ? -7.037 -4.674 -9.519 1.00 88.75 104 PRO A O 1
ATOM 798 N N . VAL A 1 105 ? -7.725 -4.179 -7.444 1.00 88.44 105 VAL A N 1
ATOM 799 C CA . VAL A 1 105 ? -7.892 -2.736 -7.699 1.00 88.44 105 VAL A CA 1
ATOM 800 C C . VAL A 1 105 ? -6.552 -2.078 -8.047 1.00 88.44 105 VAL A C 1
ATOM 802 O O . VAL A 1 105 ? -6.472 -1.324 -9.014 1.00 88.44 105 VAL A O 1
ATOM 805 N N . GLY A 1 106 ? -5.486 -2.393 -7.311 1.00 85.62 106 GLY A N 1
ATOM 806 C CA . GLY A 1 106 ? -4.137 -1.888 -7.563 1.00 85.62 106 GLY A CA 1
ATOM 807 C C . GLY A 1 106 ? -3.565 -2.379 -8.894 1.00 85.62 106 GLY A C 1
ATOM 808 O O . GLY A 1 106 ? -2.955 -1.596 -9.622 1.00 85.62 106 GLY A O 1
ATOM 809 N N . LEU A 1 107 ? -3.812 -3.642 -9.261 1.00 88.38 107 LEU A N 1
ATOM 810 C CA . LEU A 1 107 ? -3.422 -4.184 -10.568 1.00 88.38 107 LEU A CA 1
ATOM 811 C C . LEU A 1 107 ? -4.163 -3.502 -11.722 1.00 88.38 107 LEU A C 1
ATOM 813 O O . LEU A 1 107 ? -3.533 -3.156 -12.722 1.00 88.38 107 LEU A O 1
ATOM 817 N N . LEU A 1 108 ? -5.470 -3.269 -11.572 1.00 89.62 108 LEU A N 1
ATOM 818 C CA . LEU A 1 108 ? -6.271 -2.540 -12.555 1.00 89.62 108 LEU A CA 1
ATOM 819 C C . LEU A 1 108 ? -5.774 -1.103 -12.717 1.00 89.62 108 LEU A C 1
ATOM 821 O O . LEU A 1 108 ? -5.514 -0.671 -13.837 1.00 89.62 108 LEU A O 1
ATOM 825 N N . LEU A 1 109 ? -5.573 -0.385 -11.607 1.00 86.62 109 LEU A N 1
ATOM 826 C CA . LEU A 1 109 ? -5.028 0.972 -11.628 1.00 86.62 109 LEU A CA 1
ATOM 827 C C . LEU A 1 109 ? -3.661 1.002 -12.309 1.00 86.62 109 LEU A C 1
ATOM 829 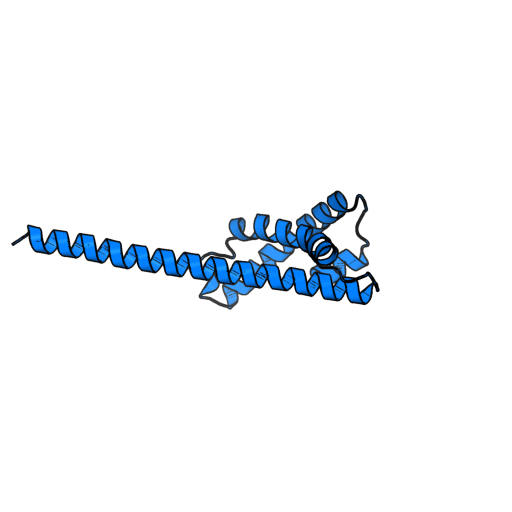O O . LEU A 1 109 ? -3.432 1.845 -13.170 1.00 86.62 109 LEU A O 1
ATOM 833 N N . ARG A 1 110 ? -2.767 0.062 -11.985 1.00 87.44 110 ARG A N 1
ATOM 834 C CA . ARG A 1 110 ? -1.451 -0.026 -12.627 1.00 87.44 110 ARG A CA 1
ATOM 835 C C . ARG A 1 110 ? -1.572 -0.238 -14.133 1.00 87.44 110 ARG A C 1
ATOM 837 O O . ARG A 1 110 ? -0.837 0.401 -14.881 1.00 87.44 110 ARG A O 1
ATOM 844 N N . GLY A 1 111 ? -2.476 -1.113 -14.569 1.00 86.25 111 GLY A N 1
ATOM 845 C CA . GLY A 1 111 ? -2.695 -1.349 -15.992 1.00 86.25 111 GLY A CA 1
ATOM 846 C C . GLY A 1 111 ? -3.222 -0.113 -16.721 1.00 86.25 111 GLY A C 1
ATOM 847 O O . GLY A 1 111 ? -2.794 0.166 -17.836 1.00 86.25 111 GLY A O 1
ATOM 848 N N . ILE A 1 112 ? -4.068 0.683 -16.059 1.00 89.25 112 ILE A N 1
ATOM 849 C CA . ILE A 1 112 ? -4.537 1.975 -16.576 1.00 89.25 112 ILE A CA 1
ATOM 8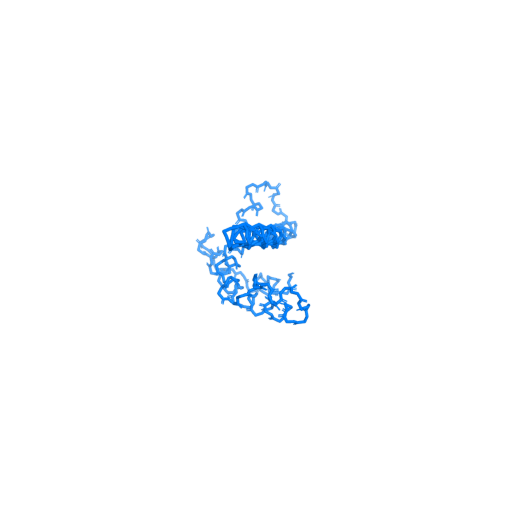50 C C . ILE A 1 112 ? -3.383 2.983 -16.662 1.00 89.25 112 ILE A C 1
ATOM 852 O O . ILE A 1 112 ? -3.214 3.611 -17.701 1.00 89.25 112 ILE A O 1
ATOM 856 N N . PHE A 1 113 ? -2.578 3.124 -15.603 1.00 86.56 113 PHE A N 1
ATOM 857 C CA . PHE A 1 113 ? -1.472 4.089 -15.559 1.00 86.56 113 PHE A CA 1
ATOM 858 C C . PHE A 1 113 ? -0.365 3.793 -16.574 1.00 86.56 113 PHE A C 1
ATOM 860 O O . PHE A 1 113 ? 0.219 4.723 -17.121 1.00 86.56 113 PHE A O 1
ATOM 867 N N . ASN A 1 114 ? -0.079 2.513 -16.819 1.00 85.50 114 ASN A N 1
ATOM 868 C CA . ASN A 1 114 ? 0.994 2.094 -17.719 1.00 85.50 114 ASN A CA 1
ATOM 869 C C . ASN A 1 114 ? 0.499 1.724 -19.124 1.00 85.50 114 ASN A C 1
ATOM 871 O O . ASN A 1 114 ? 1.320 1.415 -19.977 1.00 85.50 114 ASN A O 1
ATOM 875 N N . HIS A 1 115 ? -0.817 1.737 -19.366 1.00 86.38 115 HIS A N 1
ATOM 876 C CA . HIS A 1 115 ? -1.442 1.283 -20.615 1.00 86.38 115 HIS A CA 1
ATOM 877 C C . HIS A 1 115 ? -1.067 -0.155 -21.027 1.00 86.38 115 HIS A C 1
ATOM 879 O O . HIS A 1 115 ? -1.038 -0.487 -22.210 1.00 86.38 115 HIS A O 1
ATOM 885 N N . GLU A 1 116 ? -0.810 -1.029 -20.052 1.00 86.50 116 GLU A N 1
ATOM 886 C CA . GLU A 1 116 ? -0.328 -2.398 -20.267 1.00 86.50 116 GLU A CA 1
ATOM 887 C C . GLU A 1 116 ? -1.021 -3.391 -19.330 1.00 86.50 116 GLU A C 1
ATOM 889 O O . GLU A 1 116 ? -1.371 -3.060 -18.198 1.00 86.50 116 GLU A O 1
ATOM 894 N N . ILE A 1 117 ? -1.182 -4.643 -19.767 1.00 86.50 117 ILE A N 1
ATOM 895 C CA . ILE A 1 117 ? -1.703 -5.712 -18.905 1.00 86.50 117 ILE A CA 1
ATOM 896 C C . ILE A 1 117 ? -0.558 -6.222 -18.015 1.00 86.50 117 ILE A C 1
ATOM 898 O O . ILE A 1 117 ? 0.439 -6.720 -18.546 1.00 86.50 117 ILE A O 1
ATOM 902 N N . PRO A 1 118 ? -0.672 -6.146 -16.673 1.00 85.19 118 PRO A N 1
ATOM 903 C CA . PRO A 1 118 ? 0.369 -6.645 -15.783 1.00 85.19 118 PRO A CA 1
ATOM 904 C C . PRO A 1 118 ? 0.654 -8.141 -16.014 1.00 85.19 118 PRO A C 1
ATOM 906 O O . PRO A 1 118 ? -0.289 -8.934 -16.072 1.00 85.19 118 PRO A O 1
ATOM 909 N N . PRO A 1 119 ? 1.932 -8.566 -16.079 1.00 87.19 119 PRO A N 1
ATOM 910 C CA . PRO A 1 119 ? 2.280 -9.980 -16.165 1.00 87.19 119 PRO A CA 1
ATOM 911 C C . PRO A 1 119 ? 1.722 -10.781 -14.983 1.00 87.19 119 PRO A C 1
ATOM 913 O O . PRO A 1 119 ? 1.712 -10.301 -13.847 1.00 87.19 119 PRO A O 1
ATOM 916 N N . VAL A 1 120 ? 1.343 -12.040 -15.218 1.00 87.25 120 VAL A N 1
ATOM 917 C CA . VAL A 1 120 ? 0.817 -12.931 -14.163 1.00 87.25 120 VAL A CA 1
ATOM 918 C C . VAL A 1 120 ? 1.814 -13.095 -13.012 1.00 87.25 120 VAL A C 1
ATOM 920 O O . VAL A 1 120 ? 1.428 -13.066 -11.846 1.00 87.25 120 VAL A O 1
ATOM 923 N N . SER A 1 121 ? 3.110 -13.190 -13.321 1.00 85.31 121 SER A N 1
ATOM 924 C CA . SER A 1 121 ? 4.177 -13.244 -12.314 1.00 85.31 121 SER A CA 1
ATOM 925 C C . SER A 1 121 ? 4.173 -12.017 -11.402 1.00 85.31 121 SER A C 1
ATOM 927 O O . SER A 1 121 ? 4.288 -12.152 -10.187 1.00 85.31 121 SER A O 1
ATOM 929 N N . PHE A 1 122 ? 3.968 -10.826 -11.966 1.00 84.00 122 PHE A N 1
ATOM 930 C CA . PHE A 1 122 ? 3.867 -9.596 -11.194 1.00 84.00 122 PHE A CA 1
ATOM 931 C C . PHE A 1 122 ? 2.633 -9.609 -10.285 1.00 84.00 122 PHE A C 1
ATOM 933 O O . PHE A 1 122 ? 2.731 -9.221 -9.122 1.00 84.00 122 PHE A O 1
ATOM 940 N N . ALA A 1 123 ? 1.486 -10.078 -10.787 1.00 86.88 123 ALA A N 1
ATOM 941 C CA . ALA A 1 123 ? 0.271 -10.198 -9.986 1.00 86.88 123 ALA A CA 1
ATOM 942 C C . ALA A 1 123 ? 0.506 -11.093 -8.758 1.00 86.88 123 ALA A C 1
ATOM 944 O O . ALA A 1 123 ? 0.198 -10.680 -7.641 1.00 86.88 123 ALA A O 1
ATOM 945 N N . ILE A 1 124 ? 1.126 -12.263 -8.950 1.00 87.12 124 ILE A N 1
ATOM 946 C CA . ILE A 1 124 ? 1.441 -13.208 -7.868 1.00 87.12 124 ILE A CA 1
ATOM 947 C C . ILE A 1 124 ? 2.404 -12.589 -6.855 1.00 87.12 124 ILE A C 1
ATOM 949 O O . ILE A 1 124 ? 2.124 -12.633 -5.662 1.00 87.12 124 ILE A O 1
ATOM 953 N N . VAL A 1 125 ? 3.507 -11.984 -7.308 1.00 82.75 125 VAL A N 1
ATOM 954 C CA . VAL A 1 125 ? 4.480 -11.342 -6.406 1.00 82.75 125 VAL A CA 1
ATOM 955 C C . VAL A 1 125 ? 3.800 -10.251 -5.583 1.00 82.75 125 VAL A C 1
ATOM 957 O O . VAL A 1 125 ? 3.952 -10.223 -4.369 1.00 82.75 125 VAL A O 1
ATOM 960 N N . THR A 1 126 ? 2.976 -9.418 -6.217 1.00 83.81 126 THR A N 1
ATOM 961 C CA . THR A 1 126 ? 2.215 -8.368 -5.523 1.00 83.81 126 THR A CA 1
ATOM 962 C C . THR A 1 126 ? 1.216 -8.934 -4.517 1.00 83.81 126 THR A C 1
ATOM 964 O O . THR A 1 126 ? 0.830 -8.225 -3.610 1.00 83.81 126 THR A O 1
ATOM 967 N N . LEU A 1 127 ? 0.753 -10.177 -4.662 1.00 88.12 127 LEU A N 1
ATOM 968 C CA . LEU A 1 127 ? -0.180 -10.778 -3.706 1.00 88.12 127 LEU A CA 1
ATOM 969 C C . LEU A 1 127 ? 0.525 -11.267 -2.434 1.00 88.12 127 LEU A C 1
ATOM 971 O O . LEU A 1 127 ? -0.062 -11.209 -1.353 1.00 88.12 127 LEU A O 1
ATOM 975 N N . ILE A 1 128 ? 1.740 -11.800 -2.585 1.00 86.75 128 ILE A N 1
ATOM 976 C CA . ILE A 1 128 ? 2.464 -12.526 -1.527 1.00 86.75 128 ILE A CA 1
ATOM 977 C C . ILE A 1 128 ? 3.546 -11.699 -0.826 1.00 86.75 128 ILE A C 1
ATOM 979 O O . ILE A 1 128 ? 4.109 -12.177 0.159 1.00 86.75 128 ILE A O 1
ATOM 983 N N . THR A 1 129 ? 3.872 -10.521 -1.358 1.00 72.12 129 THR A N 1
ATOM 984 C CA . THR A 1 129 ? 4.889 -9.605 -0.817 1.00 72.12 129 THR A CA 1
ATOM 985 C C . THR A 1 129 ? 4.209 -8.479 -0.064 1.00 72.12 129 THR A C 1
ATOM 987 O O . THR A 1 129 ? 4.670 -8.167 1.053 1.00 72.12 129 THR A O 1
#

Sequence (129 aa):
MDIKERTSDTISHRTTSGEQQSAGASRIVLLAIGDALVFIIFAVIGMRSHKVGLTVPSVLQTAAPFAIGWFIVSPFVGAFRRKITSQPGKMSLRTVLSWLIAWPVGLLLRGIFNHEIP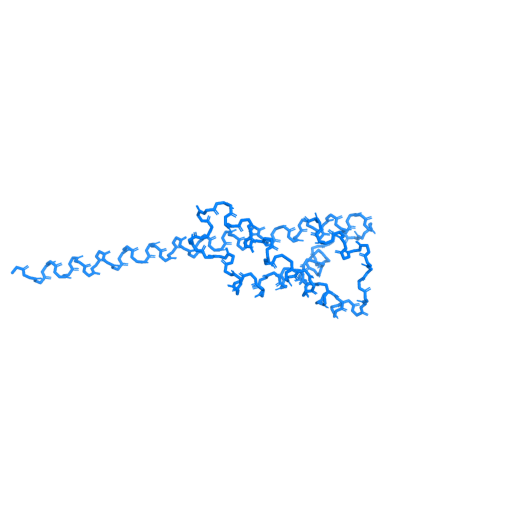PVSFAIVTLIT

=== Feature glossary ===
The features interleaved in this record are:

— What the protein is —

Sequence gives the chain of amino acids in standard one-letter code (A=alanine, C=cysteine, …, Y=tyrosine), read N→C. It is the only feature that is directly encoded by the gene; all structural features are derived from the folded form of this sequence.

Database cross-references. InterPro integrates a dozen domain/family signature databases into unified entries with residue-range hits. GO terms attach function/process/location labels with evidence codes. CATH codes position the fold in a four-level structural taxonomy. Organism is the NCBI-taxonomy species name.

— Where its atoms are —

Atomic coordinates in PDBx/mmCIF format — the same representation the Protein Data Bank distributes. Each line of the _atom_site loop places one backbone atom in Cartesian space (units: ångströms, origin: arbitrary).

The six renders are orthographic views along the three Cartesian axes in both directions. Representation (cartoon, sticks, or surface) and color scheme (sequence-rainbow or by-chain) vary across proteins so the training set covers all the common visualization conventions.

— Local backbone conformation —

Eight-state secondary structure (DSSP): H is the canonical α-helix, G the tighter 3₁₀-helix, I the wider π-helix; E/B are β-structure, T and S are turns and bends, and '-' is everything else. DSSP derives these from the pattern of main-chain N–H···O=C hydrogen bonds, not from the sequence.

P-SEA three-state annotation labels each residue as helix, strand, or coil based purely on the geometry of the Cα trace. It serves as a fallback when the full backbone (and thus DSSP) is unavailable.

The φ/ψ torsion pair specifies the backbone conformation at each residue. φ rotates about the N–Cα bond, ψ about the Cα–C bond. Steric clashes forbid most of the (φ, ψ) plane — the allowed regions (α-helix basin, β-sheet basin, left-handed helix) are the Ramachandran-allowed regions.

— Global shape and packing —

The geometric summary reports three shape descriptors. Rg (radius of gyration) measures how spread out the Cα atoms are about their centre of mass; compact globular proteins have small Rg, elongated or unfolded ones large. Cα contacts (<8 Å, |i−j|>4) count long-range residue pairs in spatial proximity — high for tightly packed folds, near zero for rods or random coil. The bounding-box extents give the pro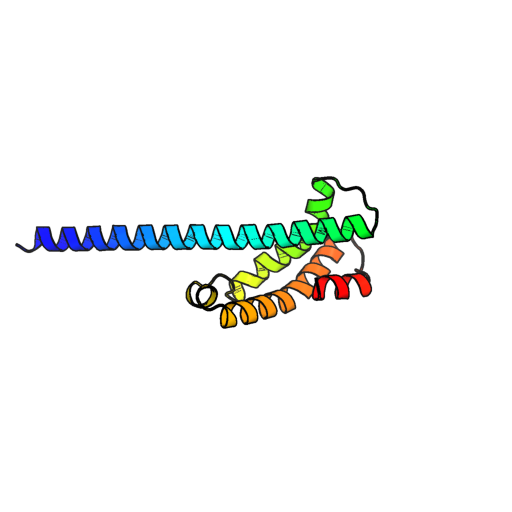tein's footprint along x, y, z in Å.

Solvent-accessible surface area (SASA) is the area in Å² traced out by the centre of a 1.4 Å probe sphere (a water molecule) rolled over the protein's van der Waals surface (Shrake–Rupley / Lee–Richards construction). Buried residues have near-zero SASA; fully exposed residues can exceed 200 Å². The total SASA scales roughly with the number of surface residues.

The contact map is a binary N×N matrix image: pixel (i, j) is dark where Cα_i and Cα_j are within 8 Å and |i−j|>4. Because the |i−j|>4 filter removes local helical contacts, off-diagonal stripes parallel to the main diagonal indicate parallel β-sheets; stripes perpendicular to it indicate antiparallel β-sheets. The Ramachandran plot scatters every residue's (φ, ψ) pair against the sterically allowed regions. The PAE heatmap renders the predicted-aligned-error matrix.

— Structural neighborhood —

3Di is Foldseek's structural alphabet. Each residue is assigned one of twenty discrete states based on how its Cα sits relative to its spatial (not sequential) neighbors. Aligning 3Di strings finds structural homologs roughly as well as full 3D superposition, but orders of magnitude faster.

Nearest PDB neighbors are the top structural matches found by Foldseek when searching this structure against the entire Protein Data Bank. Each hit reports a TM-score (0 to 1; >0.5 almost always implies the same fold) and an E-value. These are *structural* homologs — they may share no detectable sequence similarity.

— Confidence and disorder —

For AlphaFold models, the B-factor field carries pLDDT — the model's own estimate of local accuracy on a 0–100 scale. Regions with pLDDT<50 should be treated as essentially unmodeled; they often correspond to intrinsically disordered segments.

Crystallographic B-factors measure how much each atom's electron density is smeared out, in Å². They rise in mobile loops and surface residues and fall in the buried interior. In AlphaFold models this column is repurposed to hold pLDDT instead.

Predicted aligned error is AlphaFold's pairwise confidence. Unlike pLDDT (per-residue), PAE is per-residue-pair and captures whether two parts of the structure are correctly placed relative to each other. Units are ångströms of expected positional error.